Protein AF-A0A2E1KAB1-F1 (afdb_monomer)

Radius of gyration: 21.77 Å; Cα contacts (8 Å, |Δi|>4): 41; chains: 1; bounding box: 29×41×71 Å

pLDDT: mean 76.65, std 14.71, range [46.94, 92.94]

Secondary structure (DSSP, 8-state):
-HHHHHHHHHHHHHHHHHHHHHHHTT--HHHHHHHHHHHHHTB-TTSPBPPHHHHHHHHHHHHHHHHHHGGGTS-------S--------

Structure (mmCIF, N/CA/C/O backbone):
data_AF-A0A2E1KAB1-F1
#
_entry.id   AF-A0A2E1KAB1-F1
#
loop_
_atom_site.group_PDB
_atom_site.id
_atom_site.type_symbol
_atom_site.label_atom_id
_atom_site.label_alt_id
_atom_site.label_comp_id
_atom_site.label_asym_id
_atom_site.label_entity_id
_atom_site.label_seq_id
_atom_site.pdbx_PDB_ins_code
_atom_site.Cartn_x
_atom_site.Cartn_y
_atom_site.Cartn_z
_atom_site.occupancy
_atom_site.B_iso_or_equiv
_atom_site.auth_seq_id
_atom_site.auth_comp_id
_atom_site.auth_asym_id
_atom_site.auth_atom_id
_atom_site.pdbx_PDB_model_num
ATOM 1 N N . MET A 1 1 ? 11.266 26.199 20.099 1.00 56.38 1 MET A N 1
ATOM 2 C CA . MET A 1 1 ? 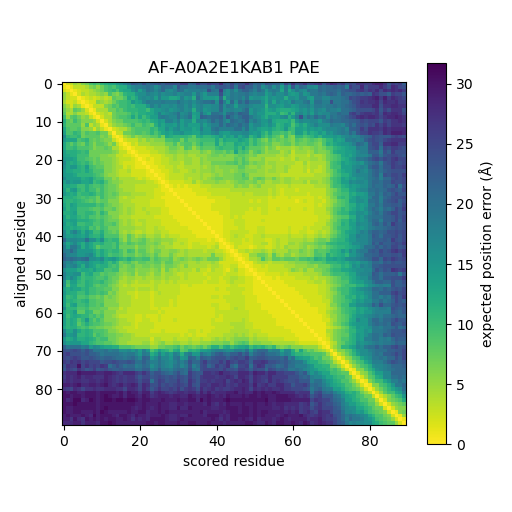10.144 25.334 20.532 1.00 56.38 1 MET A CA 1
ATOM 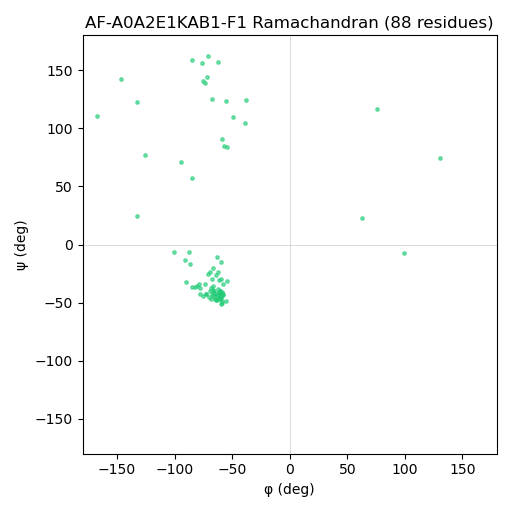3 C C . MET A 1 1 ? 9.471 24.657 19.338 1.00 56.38 1 MET A C 1
ATOM 5 O O . MET A 1 1 ? 9.385 23.438 19.344 1.00 56.38 1 MET A O 1
ATOM 9 N N . PHE A 1 2 ? 9.086 25.397 18.286 1.00 55.53 2 PHE A N 1
ATOM 10 C CA . PHE A 1 2 ? 8.540 24.812 17.046 1.00 55.53 2 PHE A CA 1
ATOM 11 C C . PHE A 1 2 ? 9.591 24.120 16.151 1.00 55.53 2 PHE A C 1
ATOM 13 O O . PHE A 1 2 ? 9.293 23.084 15.568 1.00 55.53 2 PHE A O 1
ATOM 20 N N . ASP A 1 3 ? 10.840 24.604 16.097 1.00 68.62 3 ASP A N 1
ATOM 21 C CA . ASP A 1 3 ? 11.906 23.967 15.291 1.00 68.62 3 ASP A CA 1
ATOM 22 C C . ASP A 1 3 ? 12.372 22.602 15.813 1.00 68.62 3 ASP A C 1
ATOM 24 O O . ASP A 1 3 ? 12.916 21.795 15.066 1.00 68.62 3 ASP A O 1
ATOM 28 N N . THR A 1 4 ? 12.177 22.329 17.101 1.00 76.62 4 THR A N 1
ATOM 29 C CA . THR A 1 4 ? 12.432 21.013 17.705 1.00 76.62 4 THR A CA 1
ATOM 30 C C . THR A 1 4 ? 11.302 20.030 17.416 1.00 76.62 4 THR A C 1
ATOM 32 O O . THR A 1 4 ? 11.578 18.858 17.207 1.00 76.62 4 THR A O 1
ATOM 35 N N . TRP A 1 5 ? 10.054 20.503 17.337 1.00 71.19 5 TRP A N 1
ATOM 36 C CA . TRP A 1 5 ? 8.905 19.675 16.967 1.00 71.19 5 TRP A CA 1
ATOM 37 C C . TRP A 1 5 ? 8.922 19.326 15.475 1.00 71.19 5 TRP A C 1
ATOM 39 O O . TRP A 1 5 ? 8.759 18.166 15.127 1.00 71.19 5 TRP A O 1
ATOM 49 N N . ARG A 1 6 ? 9.236 20.292 14.599 1.00 73.25 6 ARG A N 1
ATOM 50 C CA . ARG A 1 6 ? 9.358 20.056 13.151 1.00 73.25 6 ARG A CA 1
ATOM 51 C C . ARG A 1 6 ? 10.454 19.039 12.817 1.00 73.25 6 ARG A C 1
ATOM 53 O O . ARG A 1 6 ? 10.189 18.096 12.088 1.00 73.25 6 ARG A O 1
ATOM 60 N N . ARG A 1 7 ? 11.635 19.160 13.442 1.00 69.06 7 ARG A N 1
ATOM 61 C CA . ARG A 1 7 ? 12.713 18.161 13.300 1.00 69.06 7 ARG A CA 1
ATOM 62 C C . ARG A 1 7 ? 12.317 16.773 13.793 1.00 69.06 7 ARG A C 1
ATOM 64 O O . ARG A 1 7 ? 12.865 15.794 13.304 1.00 69.06 7 ARG A O 1
ATOM 71 N N . GLN A 1 8 ? 11.442 16.694 14.792 1.00 61.78 8 GLN A N 1
ATOM 72 C CA . GLN A 1 8 ? 10.958 15.419 15.310 1.00 61.78 8 GLN A CA 1
ATOM 73 C C . GLN A 1 8 ? 9.935 14.807 14.345 1.00 61.78 8 GLN A C 1
ATOM 75 O O . GLN A 1 8 ? 10.083 13.652 13.975 1.00 61.78 8 GLN A O 1
ATOM 80 N N . VAL A 1 9 ? 8.996 15.611 13.838 1.00 67.56 9 VAL A N 1
ATOM 81 C CA . VAL A 1 9 ? 8.025 15.196 12.813 1.00 67.56 9 VAL A CA 1
ATOM 82 C C . VAL A 1 9 ? 8.723 14.731 11.531 1.00 67.56 9 VAL A C 1
ATOM 84 O O . VAL A 1 9 ? 8.414 13.653 11.045 1.00 67.56 9 VAL A O 1
ATOM 87 N N . GLU A 1 10 ? 9.735 15.453 11.038 1.00 64.44 10 GLU A N 1
ATOM 88 C CA . GLU A 1 10 ? 10.529 15.028 9.868 1.00 64.44 10 GLU A CA 1
ATOM 89 C C . GLU A 1 10 ? 11.326 13.734 10.117 1.00 64.44 10 GLU A C 1
ATOM 91 O O . GLU A 1 10 ? 11.643 13.002 9.179 1.00 64.44 10 GLU A O 1
ATOM 96 N N . LYS A 1 11 ? 11.670 13.437 11.376 1.00 62.94 11 LYS A N 1
ATOM 97 C CA . LYS A 1 11 ? 12.434 12.239 11.736 1.00 62.94 11 LYS A CA 1
ATOM 98 C C . LYS A 1 11 ? 11.551 11.000 11.858 1.00 62.94 11 LYS A C 1
ATOM 100 O O . LYS A 1 11 ? 12.006 9.924 11.486 1.00 62.94 11 LYS A O 1
ATOM 105 N N . ASP A 1 12 ? 10.333 11.147 12.369 1.00 59.50 12 ASP A N 1
ATOM 106 C CA . ASP A 1 12 ? 9.390 10.038 12.518 1.00 59.50 12 ASP A CA 1
ATOM 107 C C . ASP A 1 12 ? 8.727 9.679 11.166 1.00 59.50 12 ASP A C 1
ATOM 109 O O . ASP A 1 12 ? 8.652 8.498 10.826 1.00 59.50 12 ASP A O 1
ATOM 113 N N . ASP A 1 13 ? 8.414 10.668 10.321 1.00 61.03 13 ASP A N 1
ATOM 114 C CA . ASP A 1 13 ? 7.830 10.482 8.976 1.00 61.03 13 ASP A CA 1
ATOM 115 C C . ASP A 1 13 ? 8.793 9.772 7.995 1.00 61.03 13 ASP A C 1
ATOM 117 O O . ASP A 1 13 ? 8.439 8.800 7.333 1.00 61.03 13 ASP A O 1
ATOM 121 N N . SER A 1 14 ? 10.087 10.123 8.007 1.00 64.94 14 SER A N 1
ATOM 122 C CA . SER A 1 14 ? 11.078 9.479 7.124 1.00 64.94 14 SER A CA 1
ATOM 123 C C . SER A 1 14 ? 11.327 7.994 7.440 1.00 64.94 14 SER A C 1
ATOM 125 O O . SER A 1 14 ? 11.872 7.273 6.596 1.00 64.94 14 SER A O 1
ATOM 127 N N . THR A 1 15 ? 11.004 7.520 8.647 1.00 68.81 15 THR A N 1
ATOM 128 C CA . THR A 1 15 ? 11.290 6.128 9.034 1.00 68.81 15 THR A CA 1
ATOM 1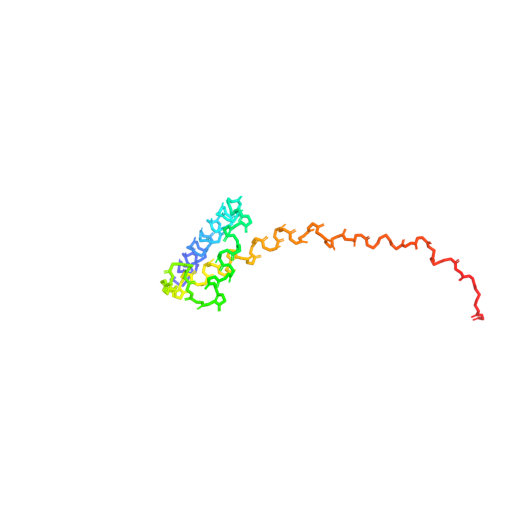29 C C . THR A 1 15 ? 10.261 5.140 8.507 1.00 68.81 15 THR A C 1
ATOM 131 O O . THR A 1 15 ? 10.650 4.034 8.119 1.00 68.81 15 THR A O 1
ATOM 134 N N . VAL A 1 16 ? 8.987 5.537 8.439 1.00 71.44 16 VAL A N 1
ATOM 135 C CA . VAL A 1 16 ? 7.917 4.703 7.882 1.00 71.44 16 VAL A CA 1
ATOM 136 C C . VAL A 1 16 ? 8.097 4.533 6.379 1.00 71.44 16 VAL A C 1
ATOM 138 O O . VAL A 1 16 ? 8.171 3.394 5.928 1.00 71.44 16 VAL A O 1
ATOM 141 N N . ASP A 1 17 ? 8.352 5.601 5.621 1.00 73.56 17 ASP A N 1
ATOM 142 C CA . ASP A 1 17 ? 8.612 5.504 4.175 1.00 73.56 17 ASP A CA 1
ATOM 143 C C . ASP A 1 17 ? 9.839 4.645 3.840 1.00 73.56 17 ASP A C 1
ATOM 145 O O . ASP A 1 17 ? 9.825 3.813 2.922 1.00 73.56 17 ASP A O 1
ATOM 149 N N . ALA A 1 18 ? 10.920 4.804 4.609 1.00 77.88 18 ALA A N 1
ATOM 150 C CA . ALA A 1 18 ? 12.130 4.009 4.434 1.00 77.88 18 ALA A CA 1
ATOM 151 C C . ALA A 1 18 ? 11.897 2.526 4.770 1.00 77.88 18 ALA A C 1
ATOM 153 O O . ALA A 1 18 ? 12.471 1.645 4.121 1.00 77.88 18 ALA A O 1
ATOM 154 N N . ALA A 1 19 ? 11.059 2.231 5.767 1.00 80.38 19 ALA A N 1
ATOM 155 C CA . ALA A 1 19 ? 10.662 0.869 6.100 1.00 80.38 19 ALA A CA 1
ATOM 156 C C . ALA A 1 19 ? 9.739 0.273 5.025 1.00 80.38 19 ALA A C 1
ATOM 158 O O . ALA A 1 19 ? 9.992 -0.843 4.571 1.00 80.38 19 ALA A O 1
ATOM 159 N N . LEU A 1 20 ? 8.739 1.022 4.554 1.00 84.69 20 LEU A N 1
ATOM 160 C CA . LEU A 1 20 ? 7.824 0.609 3.488 1.00 84.69 20 LEU A CA 1
ATOM 161 C C . LEU A 1 20 ? 8.577 0.318 2.190 1.00 84.69 20 LEU A C 1
ATOM 163 O O . LEU A 1 20 ? 8.356 -0.722 1.577 1.00 84.69 20 LEU A O 1
ATOM 167 N N . THR A 1 21 ? 9.546 1.155 1.819 1.00 83.88 21 THR A N 1
ATOM 168 C CA . THR A 1 21 ? 10.401 0.915 0.646 1.00 83.88 21 THR A CA 1
ATOM 169 C C . THR A 1 21 ? 11.149 -0.422 0.753 1.00 83.88 21 THR A C 1
ATOM 171 O O . THR A 1 21 ? 11.160 -1.210 -0.193 1.00 83.88 21 THR A O 1
ATOM 174 N N . LYS A 1 22 ? 11.711 -0.741 1.928 1.00 83.69 22 LYS A N 1
ATOM 175 C CA . LYS A 1 22 ? 12.381 -2.033 2.176 1.00 83.69 22 LYS A CA 1
ATOM 176 C C . LYS A 1 22 ? 11.425 -3.227 2.178 1.00 83.69 22 LYS A C 1
ATOM 178 O O . LYS A 1 22 ? 11.846 -4.344 1.870 1.00 83.69 22 LYS A O 1
ATOM 183 N N . LEU A 1 23 ? 10.168 -3.022 2.567 1.00 85.19 23 LEU A N 1
ATOM 184 C CA . LEU A 1 23 ? 9.132 -4.053 2.502 1.00 85.19 23 LEU A CA 1
ATOM 185 C C . LEU A 1 23 ? 8.707 -4.300 1.054 1.00 85.19 23 LEU A C 1
ATOM 187 O O . LEU A 1 23 ? 8.619 -5.453 0.643 1.00 85.19 23 LEU A O 1
ATOM 191 N N . VAL A 1 24 ? 8.538 -3.241 0.261 1.00 86.06 24 VAL A N 1
ATOM 192 C CA . VAL A 1 24 ? 8.217 -3.308 -1.174 1.00 86.06 24 VAL A CA 1
ATOM 193 C C . VAL A 1 24 ? 9.270 -4.088 -1.959 1.00 86.06 24 VAL A C 1
ATOM 195 O O . VAL A 1 24 ? 8.924 -4.830 -2.875 1.00 86.06 24 VAL A O 1
ATOM 198 N N . ASP A 1 25 ? 10.542 -4.005 -1.566 1.00 84.56 25 ASP A N 1
ATOM 199 C CA . ASP A 1 25 ? 11.612 -4.821 -2.151 1.00 84.56 25 ASP A CA 1
ATOM 200 C C . ASP A 1 25 ? 11.427 -6.334 -1.941 1.00 84.56 25 ASP A C 1
ATOM 202 O O . ASP A 1 25 ? 11.946 -7.127 -2.726 1.00 84.56 25 ASP A O 1
ATOM 206 N N . GLN A 1 26 ? 10.679 -6.735 -0.911 1.00 86.81 26 GLN A N 1
ATOM 207 C CA . GLN A 1 26 ? 10.377 -8.129 -0.573 1.00 86.81 26 GLN A CA 1
ATOM 208 C C . GLN A 1 26 ? 8.978 -8.565 -1.043 1.00 86.81 26 GLN A C 1
ATOM 210 O O . GLN A 1 26 ? 8.638 -9.747 -0.949 1.00 86.81 26 GLN A O 1
ATOM 215 N N . ILE A 1 27 ? 8.159 -7.640 -1.558 1.00 88.56 27 ILE A N 1
ATOM 216 C CA . ILE A 1 27 ? 6.826 -7.951 -2.078 1.00 88.56 27 ILE A CA 1
ATOM 217 C C . ILE A 1 27 ? 6.957 -8.799 -3.345 1.00 88.56 27 ILE A C 1
ATOM 219 O O . ILE A 1 27 ? 7.589 -8.420 -4.332 1.00 88.56 27 ILE A O 1
ATOM 223 N N . THR A 1 28 ? 6.291 -9.951 -3.338 1.00 89.31 28 THR A N 1
ATOM 224 C CA . THR A 1 28 ? 6.115 -10.781 -4.532 1.00 89.31 28 THR A CA 1
ATOM 225 C C . THR A 1 28 ? 4.905 -10.304 -5.346 1.00 89.31 28 THR A C 1
ATOM 227 O O . THR A 1 28 ? 3.991 -9.696 -4.780 1.00 89.31 28 THR A O 1
ATOM 230 N N . PRO A 1 29 ? 4.813 -10.629 -6.652 1.00 88.81 29 PRO A N 1
ATOM 231 C CA . PRO A 1 29 ? 3.647 -10.278 -7.471 1.00 88.81 29 PRO A CA 1
ATOM 232 C C . PRO A 1 29 ? 2.314 -10.773 -6.884 1.00 88.81 29 PRO A C 1
ATOM 234 O O . PRO A 1 29 ? 1.284 -10.118 -7.027 1.00 88.81 29 PRO A O 1
ATOM 237 N N . SER A 1 30 ? 2.335 -11.907 -6.173 1.00 89.62 30 SER A N 1
ATOM 238 C CA . SER A 1 30 ? 1.158 -12.438 -5.477 1.00 89.62 30 SER A CA 1
ATOM 239 C C . SER A 1 30 ? 0.745 -11.576 -4.284 1.00 89.62 30 SER A C 1
ATOM 241 O O . SER A 1 30 ? -0.448 -11.384 -4.067 1.00 89.62 30 SER A O 1
ATOM 243 N N . ILE A 1 31 ? 1.705 -11.065 -3.506 1.00 90.06 31 ILE A N 1
ATOM 244 C CA . ILE A 1 31 ? 1.424 -10.172 -2.372 1.00 90.06 31 ILE A CA 1
ATOM 245 C C . ILE A 1 31 ? 0.881 -8.841 -2.892 1.00 90.06 31 ILE A C 1
ATOM 247 O O . ILE A 1 31 ? -0.111 -8.344 -2.370 1.00 90.06 31 ILE A O 1
ATOM 251 N N . TYR A 1 32 ? 1.474 -8.310 -3.962 1.00 91.69 32 TYR A N 1
ATOM 252 C CA . TYR A 1 32 ? 0.991 -7.107 -4.635 1.00 91.69 32 TYR A CA 1
ATOM 253 C C . TYR A 1 32 ? -0.476 -7.234 -5.081 1.00 91.69 32 TYR A C 1
ATOM 255 O O . TYR A 1 32 ? -1.291 -6.369 -4.766 1.00 91.69 32 TYR A O 1
ATOM 263 N N . ALA A 1 33 ? -0.841 -8.333 -5.752 1.00 90.94 33 ALA A N 1
ATOM 264 C CA . ALA A 1 33 ? -2.218 -8.564 -6.193 1.00 90.94 33 ALA A CA 1
ATOM 265 C C . ALA A 1 33 ? -3.210 -8.619 -5.015 1.00 90.94 33 ALA A C 1
ATOM 267 O O . ALA A 1 33 ? -4.301 -8.046 -5.088 1.00 90.94 33 ALA A O 1
ATOM 268 N N . SER A 1 34 ? -2.813 -9.260 -3.911 1.00 90.88 34 SER A N 1
ATOM 269 C CA . SER A 1 34 ? -3.604 -9.303 -2.679 1.00 90.88 34 SER A CA 1
ATOM 270 C C . SER A 1 34 ? -3.757 -7.924 -2.039 1.00 90.88 34 SER A C 1
ATOM 272 O O . SER A 1 34 ? -4.866 -7.572 -1.649 1.00 90.88 34 SER A O 1
ATOM 274 N N . LEU A 1 35 ? -2.683 -7.130 -1.959 1.00 91.75 35 LEU A N 1
ATOM 275 C CA . LEU A 1 35 ? -2.721 -5.761 -1.429 1.00 91.75 35 LEU A CA 1
ATOM 276 C C . LEU A 1 35 ? -3.632 -4.867 -2.267 1.00 91.75 35 LEU A C 1
ATOM 278 O O . LEU A 1 35 ? -4.480 -4.175 -1.714 1.00 91.75 35 LEU A O 1
ATOM 282 N N . LYS A 1 36 ? -3.515 -4.935 -3.596 1.00 91.94 36 LYS A N 1
ATOM 283 C CA . LYS A 1 36 ? -4.366 -4.176 -4.516 1.00 91.94 36 LYS A CA 1
ATOM 284 C C . LYS A 1 36 ? -5.845 -4.507 -4.318 1.00 91.94 36 LYS A C 1
ATOM 286 O O . LYS A 1 36 ? -6.652 -3.611 -4.094 1.00 91.94 36 LYS A O 1
ATOM 291 N N . THR A 1 37 ? -6.178 -5.797 -4.309 1.00 92.75 37 THR A N 1
ATOM 292 C CA . THR A 1 37 ? -7.549 -6.269 -4.055 1.00 92.75 37 THR A CA 1
ATOM 293 C C . THR A 1 37 ? -8.043 -5.808 -2.684 1.00 92.75 37 THR A C 1
ATOM 295 O O . THR A 1 37 ? -9.189 -5.388 -2.536 1.00 92.75 37 THR A O 1
ATOM 298 N N . ALA A 1 38 ? -7.174 -5.864 -1.672 1.00 92.94 38 ALA A N 1
ATOM 299 C CA . ALA A 1 38 ? -7.547 -5.488 -0.322 1.00 92.94 38 ALA A CA 1
ATOM 300 C C . ALA A 1 38 ? -7.848 -3.992 -0.194 1.00 92.94 38 ALA A C 1
ATOM 302 O O . ALA A 1 38 ? -8.819 -3.623 0.464 1.00 92.94 38 ALA A O 1
ATOM 303 N N . VAL A 1 39 ? -7.071 -3.146 -0.871 1.00 92.00 39 VAL A N 1
ATOM 304 C CA . VAL A 1 39 ? -7.282 -1.695 -0.935 1.00 92.00 39 VAL A CA 1
ATOM 305 C C . VAL A 1 39 ? -8.575 -1.355 -1.682 1.00 92.00 39 VAL A C 1
ATOM 307 O O . VAL A 1 39 ? -9.360 -0.550 -1.191 1.00 92.00 39 VAL A O 1
ATOM 310 N N . GLU A 1 40 ? -8.845 -2.004 -2.817 1.00 90.88 40 GLU A N 1
ATOM 311 C CA . GLU A 1 40 ? -10.074 -1.799 -3.604 1.00 90.88 40 GLU A CA 1
ATOM 312 C C . GLU A 1 40 ? -11.344 -2.183 -2.826 1.00 90.88 40 GLU A C 1
ATOM 314 O O . GLU A 1 40 ? -12.370 -1.509 -2.922 1.00 90.88 40 GLU A O 1
ATOM 319 N N . LEU A 1 41 ? -11.279 -3.261 -2.037 1.00 92.25 41 LEU A N 1
ATOM 320 C CA . LEU A 1 41 ? -12.407 -3.759 -1.243 1.00 92.25 41 LEU A CA 1
ATOM 321 C C . LEU A 1 41 ? -12.475 -3.166 0.175 1.00 92.25 41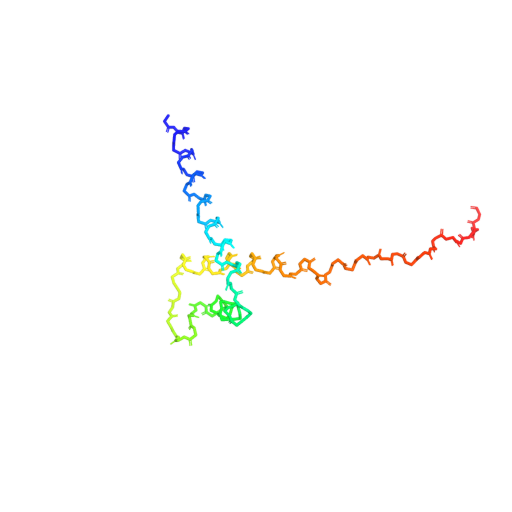 LEU A C 1
ATOM 323 O O . LEU A 1 41 ? -13.475 -3.358 0.873 1.00 92.25 41 LEU A O 1
ATOM 327 N N . GLY A 1 42 ? -11.411 -2.504 0.635 1.00 90.38 42 GLY A N 1
ATOM 328 C CA . GLY A 1 42 ? -11.227 -2.094 2.032 1.00 90.38 42 GLY A CA 1
ATOM 329 C C . GLY A 1 42 ? -11.145 -3.271 3.018 1.00 90.38 42 GLY A C 1
ATOM 330 O O . GLY A 1 42 ? -11.467 -3.121 4.201 1.00 90.38 42 GLY A O 1
ATOM 331 N N . ARG A 1 43 ? -10.786 -4.470 2.540 1.00 91.38 43 ARG A N 1
ATOM 332 C CA . ARG A 1 43 ? -10.775 -5.714 3.323 1.00 91.38 43 ARG A CA 1
ATOM 333 C C . ARG A 1 43 ? -9.664 -6.655 2.891 1.00 91.38 43 ARG A C 1
ATOM 335 O O . ARG A 1 43 ? -9.438 -6.837 1.706 1.00 91.38 43 ARG A O 1
ATOM 342 N N . TRP A 1 44 ? -9.050 -7.340 3.841 1.00 89.75 44 TRP A N 1
ATOM 343 C CA . TRP A 1 44 ? -8.142 -8.447 3.570 1.00 89.75 44 TRP A CA 1
ATOM 344 C C . TRP A 1 44 ? -8.861 -9.607 2.860 1.00 89.75 44 TRP A C 1
ATOM 346 O O . TRP A 1 44 ? -10.072 -9.788 2.992 1.00 89.75 44 TRP A O 1
ATOM 356 N N . GLY A 1 45 ? -8.110 -10.447 2.139 1.00 82.06 45 GLY A N 1
ATOM 357 C CA . GLY A 1 45 ? -8.660 -11.608 1.415 1.00 82.06 45 GLY A CA 1
ATOM 358 C C . GLY A 1 45 ? -9.311 -12.678 2.306 1.00 82.06 45 GLY A C 1
ATOM 359 O O . GLY A 1 45 ? -9.995 -13.564 1.805 1.00 82.06 45 GLY A O 1
ATOM 360 N N . ASN A 1 46 ? -9.133 -12.587 3.624 1.00 85.81 46 ASN A N 1
ATOM 361 C CA . ASN A 1 46 ? -9.811 -13.412 4.622 1.00 85.81 46 ASN A CA 1
ATOM 362 C C . ASN A 1 46 ? -11.179 -12.838 5.066 1.00 85.81 46 ASN A C 1
ATOM 364 O O . ASN A 1 46 ? -11.902 -13.505 5.800 1.00 85.81 46 ASN A O 1
ATOM 368 N N . GLY A 1 47 ? -11.548 -11.630 4.618 1.00 84.50 47 GLY A N 1
ATOM 369 C CA . GLY A 1 47 ? -12.807 -10.952 4.941 1.00 84.50 47 GLY A CA 1
ATOM 370 C C . GLY A 1 47 ? -12.717 -9.887 6.041 1.00 84.50 47 GLY A C 1
ATOM 371 O O . GLY A 1 47 ? -13.699 -9.154 6.240 1.00 84.50 47 GLY A O 1
ATOM 372 N N . ASP A 1 48 ? -11.567 -9.758 6.707 1.00 89.38 48 ASP A N 1
ATOM 373 C CA . ASP A 1 48 ? -11.336 -8.759 7.755 1.00 89.38 48 ASP A CA 1
ATOM 374 C C . ASP A 1 48 ? -11.227 -7.348 7.171 1.00 89.38 48 ASP A C 1
ATOM 376 O O . ASP A 1 48 ? -10.684 -7.148 6.087 1.00 89.38 48 ASP A O 1
ATOM 380 N N . ARG A 1 49 ? -11.733 -6.342 7.890 1.00 89.56 49 ARG A N 1
ATOM 381 C CA . ARG A 1 49 ? -11.620 -4.936 7.469 1.00 89.56 49 ARG A CA 1
ATOM 382 C C . ARG A 1 49 ? -10.211 -4.403 7.710 1.00 89.56 49 ARG A C 1
ATOM 384 O O . ARG A 1 49 ? -9.624 -4.669 8.755 1.00 89.56 49 ARG A O 1
ATOM 391 N N . LEU A 1 50 ? -9.719 -3.606 6.766 1.00 88.31 50 LEU A N 1
ATOM 392 C CA . LEU A 1 50 ? -8.510 -2.806 6.947 1.00 88.31 50 LEU A CA 1
ATOM 393 C C . LEU A 1 50 ? -8.802 -1.623 7.878 1.00 88.31 50 LEU A C 1
ATOM 395 O O . LEU A 1 50 ? -9.854 -0.990 7.756 1.00 88.31 50 LEU A O 1
ATOM 399 N N . SER A 1 51 ? -7.879 -1.310 8.791 1.00 91.06 51 SER A N 1
ATOM 400 C CA . SER A 1 51 ? -7.884 -0.001 9.451 1.00 91.06 51 SER A CA 1
ATOM 401 C C . SER A 1 51 ? -7.470 1.094 8.463 1.00 91.06 51 SER A C 1
ATOM 403 O O . SER A 1 51 ? -6.870 0.811 7.429 1.00 91.06 51 SER A O 1
ATOM 405 N N . GLU A 1 52 ? -7.774 2.349 8.782 1.00 88.19 52 GLU A N 1
ATOM 406 C CA . GLU A 1 52 ? -7.416 3.498 7.941 1.00 88.19 52 GLU A CA 1
ATOM 407 C C . GLU A 1 52 ? -5.895 3.604 7.732 1.00 88.19 52 GLU A C 1
ATOM 409 O O . GLU A 1 52 ? -5.435 3.682 6.598 1.00 88.19 52 GLU A O 1
ATOM 414 N N . GLU A 1 53 ? -5.111 3.442 8.802 1.00 87.44 53 GLU A N 1
ATOM 415 C CA . GLU A 1 53 ? -3.643 3.388 8.743 1.00 87.44 53 GLU A CA 1
ATOM 416 C C . GLU A 1 53 ? -3.136 2.204 7.896 1.00 87.44 53 GLU A C 1
ATOM 418 O O . GLU A 1 53 ? -2.205 2.334 7.104 1.00 87.44 53 GLU A O 1
ATOM 423 N N . GLN A 1 54 ? -3.758 1.026 8.019 1.00 89.31 54 GLN A N 1
ATOM 424 C CA . GLN A 1 54 ? -3.379 -0.141 7.215 1.00 89.31 54 GLN A CA 1
ATOM 425 C C . GLN A 1 54 ? -3.720 0.042 5.737 1.00 89.31 54 GLN A C 1
ATOM 427 O O . GLN A 1 54 ? -2.966 -0.417 4.877 1.00 89.31 54 GLN A O 1
ATOM 432 N N . LEU A 1 55 ? -4.851 0.682 5.442 1.00 89.94 55 LEU A N 1
ATOM 433 C CA . LEU A 1 55 ? -5.273 1.008 4.087 1.00 89.94 55 LEU A CA 1
ATOM 434 C C . LEU A 1 55 ? -4.289 1.990 3.449 1.00 89.94 55 LEU A C 1
ATOM 436 O O . LEU A 1 55 ? -3.824 1.741 2.339 1.00 89.94 55 LEU A O 1
ATOM 440 N N . GLU A 1 56 ? -3.931 3.051 4.172 1.00 90.94 56 GLU A N 1
ATOM 441 C CA . GLU A 1 56 ? -2.964 4.052 3.729 1.00 90.94 56 GLU A CA 1
ATOM 442 C C . GLU A 1 56 ? -1.591 3.423 3.461 1.00 90.94 56 GLU A C 1
ATOM 444 O O . GLU A 1 56 ? -1.066 3.539 2.353 1.00 90.94 56 GLU A O 1
ATOM 449 N N . ASN A 1 57 ? -1.058 2.651 4.411 1.00 89.50 57 ASN A N 1
ATOM 450 C CA . ASN A 1 57 ? 0.221 1.956 4.249 1.00 89.50 57 ASN A CA 1
ATOM 451 C C . ASN A 1 57 ? 0.199 0.961 3.074 1.00 89.50 57 ASN A C 1
ATOM 453 O O . ASN A 1 57 ? 1.168 0.851 2.321 1.00 89.50 57 ASN A O 1
ATOM 457 N N . SER A 1 58 ? -0.911 0.238 2.887 1.00 90.12 58 SER A N 1
ATOM 458 C CA . SER A 1 58 ? -1.076 -0.701 1.767 1.00 90.12 58 SER A CA 1
ATOM 459 C C . SER A 1 58 ? -1.114 0.021 0.423 1.00 90.12 58 SER A C 1
ATOM 461 O O . SER A 1 58 ? -0.496 -0.438 -0.538 1.00 90.12 58 SER A O 1
ATOM 463 N N . LEU A 1 59 ? -1.790 1.169 0.358 1.00 91.44 59 LEU A N 1
ATOM 464 C CA . LEU A 1 59 ? -1.836 2.012 -0.830 1.00 91.44 59 LEU A CA 1
ATOM 465 C C . LEU A 1 59 ? -0.451 2.578 -1.166 1.00 91.44 59 LEU A C 1
ATOM 467 O O . LEU A 1 59 ? -0.015 2.475 -2.313 1.00 91.44 59 LEU A O 1
ATOM 471 N N . GLN A 1 60 ? 0.273 3.106 -0.176 1.00 91.25 60 GLN A N 1
ATOM 472 C CA . GLN A 1 60 ? 1.644 3.586 -0.364 1.00 91.25 60 GLN A CA 1
ATOM 473 C C . GLN A 1 60 ? 2.560 2.469 -0.896 1.00 91.25 60 GLN A C 1
ATOM 475 O O . GLN A 1 60 ? 3.309 2.685 -1.850 1.00 91.25 60 GLN A O 1
ATOM 480 N N . MET A 1 61 ? 2.449 1.243 -0.365 1.00 90.38 61 MET A N 1
ATOM 481 C CA . MET A 1 61 ? 3.205 0.087 -0.866 1.00 90.38 61 MET A CA 1
ATOM 482 C C . MET A 1 61 ? 2.875 -0.270 -2.321 1.00 90.38 61 MET A C 1
ATOM 484 O O . MET A 1 61 ? 3.793 -0.539 -3.098 1.00 90.38 61 MET A O 1
ATOM 488 N N . VAL A 1 62 ? 1.593 -0.268 -2.704 1.00 90.44 62 VAL A N 1
ATOM 489 C CA . VAL A 1 62 ? 1.148 -0.510 -4.091 1.00 90.44 62 VAL A CA 1
ATOM 490 C C . VAL A 1 62 ? 1.769 0.522 -5.031 1.00 90.44 62 VAL A C 1
ATOM 492 O O . VAL A 1 62 ? 2.392 0.137 -6.019 1.00 90.44 62 VAL A O 1
ATOM 495 N N . ILE A 1 63 ? 1.694 1.809 -4.681 1.00 89.56 63 ILE A N 1
ATOM 496 C CA . ILE A 1 63 ? 2.248 2.909 -5.484 1.00 89.56 63 ILE A CA 1
ATOM 497 C C . ILE A 1 63 ? 3.768 2.770 -5.639 1.00 89.56 63 ILE A C 1
ATOM 499 O O . ILE A 1 63 ? 4.293 2.894 -6.746 1.00 89.56 63 ILE A O 1
ATOM 503 N N . LEU A 1 64 ? 4.493 2.484 -4.554 1.00 88.88 64 LEU A N 1
ATOM 504 C CA . LEU A 1 64 ? 5.946 2.285 -4.589 1.00 88.88 64 LEU A CA 1
ATOM 505 C C . LEU A 1 64 ? 6.334 1.077 -5.452 1.00 88.88 64 LEU A C 1
ATOM 507 O O . LEU A 1 64 ? 7.281 1.152 -6.243 1.00 88.88 64 LEU A O 1
ATOM 511 N N . TYR A 1 65 ? 5.595 -0.029 -5.330 1.00 87.88 65 TYR A N 1
ATOM 512 C CA . TYR A 1 65 ? 5.814 -1.224 -6.137 1.00 87.88 65 TYR A CA 1
ATOM 513 C C . TYR A 1 65 ? 5.568 -0.941 -7.622 1.00 87.88 65 TYR A C 1
ATOM 515 O O . TYR A 1 65 ? 6.412 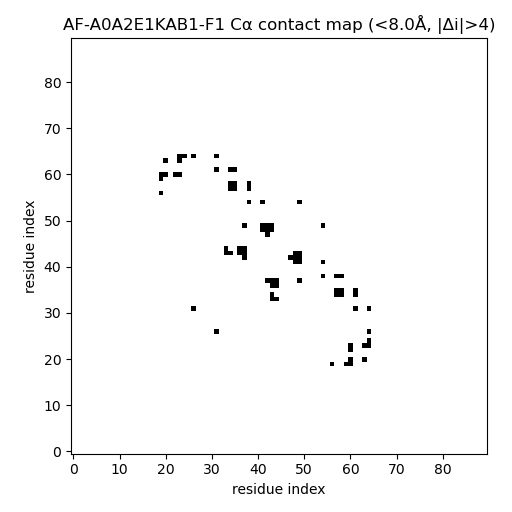-1.270 -8.459 1.00 87.88 65 TYR A O 1
ATOM 523 N N . GLU A 1 66 ? 4.455 -0.295 -7.966 1.00 86.88 66 GLU A N 1
ATOM 524 C CA . GLU A 1 66 ? 4.137 0.107 -9.338 1.00 86.88 66 GLU A CA 1
ATOM 525 C C . GLU A 1 66 ? 5.197 1.063 -9.895 1.00 86.88 66 GLU A C 1
ATOM 527 O O . GLU A 1 66 ? 5.740 0.814 -10.969 1.00 86.88 66 GLU A O 1
ATOM 532 N N . ALA A 1 67 ? 5.595 2.093 -9.147 1.00 85.75 67 ALA A N 1
ATOM 533 C CA . ALA A 1 67 ? 6.632 3.037 -9.564 1.00 85.75 67 ALA A CA 1
ATOM 534 C C . ALA A 1 67 ? 7.994 2.366 -9.821 1.00 85.75 67 ALA A C 1
ATOM 536 O O . ALA A 1 67 ?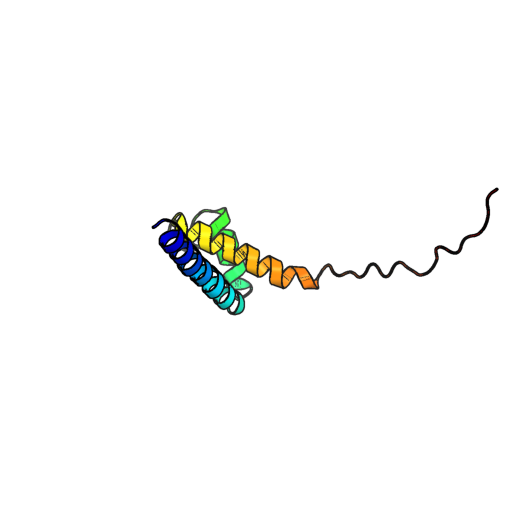 8.772 2.837 -10.657 1.00 85.75 67 ALA A O 1
ATOM 537 N N . LYS A 1 68 ? 8.298 1.269 -9.116 1.00 83.12 68 LYS A N 1
ATOM 538 C CA . LYS A 1 68 ? 9.510 0.468 -9.323 1.00 83.12 68 LYS A CA 1
ATOM 539 C C . LYS A 1 68 ? 9.401 -0.452 -10.543 1.00 83.12 68 LYS A C 1
ATOM 541 O O . LYS A 1 68 ? 10.357 -0.545 -11.309 1.00 83.12 68 LYS A O 1
ATOM 546 N N . ASN A 1 69 ? 8.260 -1.114 -10.737 1.00 80.00 69 ASN A N 1
ATO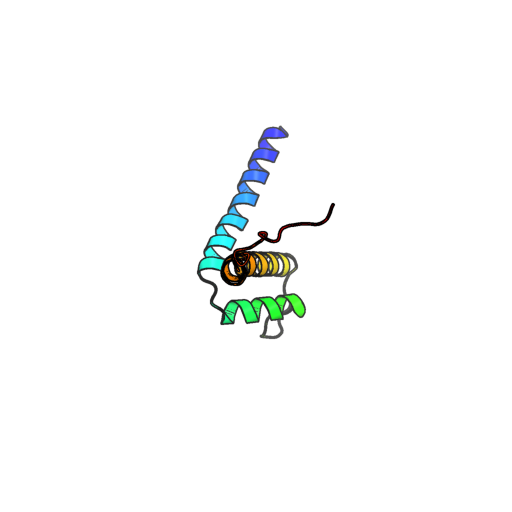M 547 C CA . ASN A 1 69 ? 8.078 -2.117 -11.793 1.00 80.00 69 ASN A CA 1
ATOM 548 C C . ASN A 1 69 ? 7.695 -1.503 -13.153 1.00 80.00 69 ASN A C 1
ATOM 550 O O . ASN A 1 69 ? 8.182 -1.953 -14.191 1.00 80.00 69 ASN A O 1
ATOM 554 N N . LEU A 1 70 ? 6.883 -0.441 -13.172 1.00 69.62 70 LEU A N 1
ATOM 555 C CA . LEU A 1 70 ? 6.418 0.217 -14.400 1.00 69.62 70 LEU A CA 1
ATOM 556 C C . LEU A 1 70 ? 7.531 0.991 -15.125 1.00 69.62 70 LEU A C 1
ATOM 558 O O . LEU A 1 70 ? 7.496 1.104 -16.348 1.00 69.62 70 LEU A O 1
ATOM 562 N N . LYS A 1 71 ? 8.581 1.439 -14.418 1.00 59.03 71 LYS A N 1
ATOM 563 C CA . LYS A 1 71 ? 9.741 2.133 -15.020 1.00 59.03 71 LYS A CA 1
ATOM 564 C C . LYS A 1 71 ? 10.500 1.315 -16.075 1.00 59.03 71 LYS A C 1
ATOM 566 O O . LYS A 1 71 ? 11.294 1.897 -16.812 1.00 59.03 71 LYS A O 1
ATOM 571 N N . SER A 1 72 ? 10.277 0.003 -16.158 1.00 52.19 72 SER A N 1
ATOM 572 C CA . SER A 1 72 ? 10.921 -0.863 -17.153 1.00 52.19 72 SER A CA 1
ATOM 573 C C . SER A 1 72 ? 10.129 -0.983 -18.462 1.00 52.19 72 SER A C 1
ATOM 575 O O . SER A 1 72 ? 10.729 -1.102 -19.525 1.00 52.19 72 SER A O 1
ATOM 577 N N . SER A 1 73 ? 8.791 -0.925 -18.423 1.00 50.72 73 SER A N 1
ATOM 578 C CA . SER A 1 73 ? 7.973 -1.290 -19.594 1.00 50.72 73 SER A CA 1
ATOM 579 C C . SER A 1 73 ? 7.724 -0.144 -20.581 1.00 50.72 73 SER A C 1
ATOM 581 O O . SER A 1 73 ? 7.345 -0.407 -21.718 1.00 50.72 73 SER A O 1
ATOM 583 N N . GLU A 1 74 ? 7.945 1.109 -20.175 1.00 49.94 74 GLU A N 1
ATOM 584 C CA . GLU A 1 74 ? 7.650 2.296 -20.997 1.00 49.94 74 GLU A CA 1
ATOM 585 C C . GLU A 1 74 ? 8.785 3.322 -21.051 1.00 49.94 74 GLU A C 1
ATOM 587 O O . GLU A 1 74 ? 8.588 4.471 -21.436 1.00 49.94 74 GLU A O 1
ATOM 592 N N . ARG A 1 75 ? 10.029 2.888 -20.829 1.00 49.97 75 ARG A N 1
ATOM 593 C CA . ARG A 1 75 ? 11.102 3.471 -21.637 1.00 49.97 75 ARG A CA 1
ATOM 594 C C . ARG A 1 75 ? 11.176 2.689 -22.943 1.00 49.97 75 ARG A C 1
ATOM 596 O O . ARG A 1 75 ? 12.223 2.165 -23.304 1.00 49.97 75 ARG A O 1
ATOM 603 N N . ILE A 1 76 ? 10.058 2.650 -23.675 1.00 54.62 76 ILE A N 1
ATOM 604 C CA . ILE A 1 76 ? 10.172 2.748 -25.123 1.00 54.62 76 ILE A CA 1
ATOM 605 C C . ILE A 1 76 ? 10.865 4.095 -25.280 1.00 54.62 76 ILE A C 1
ATOM 607 O O . ILE A 1 76 ? 10.245 5.155 -25.240 1.00 54.62 76 ILE A O 1
ATOM 611 N N . GLU A 1 77 ? 12.200 4.053 -25.308 1.00 54.12 77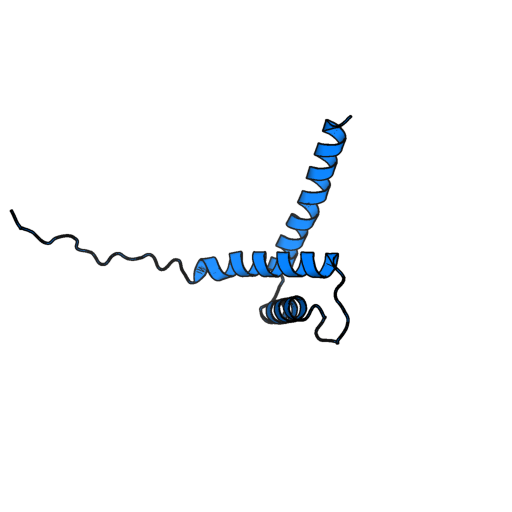 GLU A N 1
ATOM 612 C CA . GLU A 1 77 ? 12.963 4.942 -26.148 1.00 54.12 77 GLU A CA 1
ATOM 613 C C . GLU A 1 77 ? 12.114 4.992 -27.402 1.00 54.12 77 GLU A C 1
ATOM 615 O O . GLU A 1 77 ? 11.998 4.004 -28.129 1.00 54.12 77 GLU A O 1
ATOM 620 N N . ALA A 1 78 ? 11.396 6.095 -27.589 1.00 56.66 78 ALA A N 1
ATOM 621 C CA . ALA A 1 78 ? 11.078 6.507 -28.920 1.00 56.66 78 ALA A CA 1
ATOM 622 C C . ALA A 1 78 ? 12.461 6.643 -29.553 1.00 56.66 78 ALA A C 1
ATOM 624 O O . ALA A 1 78 ? 13.073 7.710 -29.535 1.00 56.66 78 ALA A O 1
ATOM 625 N N . THR A 1 79 ? 12.982 5.516 -30.042 1.00 55.03 79 THR A N 1
ATOM 626 C CA . THR A 1 79 ? 13.807 5.434 -31.212 1.00 55.03 79 THR A CA 1
ATOM 627 C C . THR A 1 79 ? 12.907 6.112 -32.215 1.00 55.03 79 THR A C 1
ATOM 629 O O . THR A 1 79 ? 12.051 5.490 -32.840 1.00 55.03 79 THR A O 1
ATOM 632 N N . LEU A 1 80 ? 12.982 7.443 -32.219 1.00 59.22 80 LEU A N 1
ATOM 633 C CA . LEU A 1 80 ? 12.516 8.268 -33.297 1.00 59.22 80 LEU A CA 1
ATOM 634 C C . LEU A 1 80 ? 13.160 7.580 -34.492 1.00 59.22 80 LEU A C 1
ATOM 636 O O . LEU A 1 80 ? 14.396 7.539 -34.543 1.00 59.22 80 LEU A O 1
ATOM 640 N N . PRO A 1 81 ? 12.384 6.910 -35.363 1.00 55.84 81 PRO A N 1
ATOM 641 C CA . PRO A 1 81 ? 12.981 6.330 -36.538 1.00 55.84 81 PRO A CA 1
ATOM 642 C C . PRO A 1 81 ? 13.688 7.488 -37.226 1.00 55.84 81 PRO A C 1
ATOM 644 O O . PRO A 1 81 ? 13.110 8.556 -37.438 1.00 55.84 81 PRO A O 1
ATOM 647 N N . ASN A 1 82 ? 14.985 7.298 -37.436 1.00 60.53 82 ASN A N 1
ATOM 648 C CA . ASN A 1 82 ? 15.836 8.215 -38.163 1.00 60.53 82 ASN A CA 1
ATOM 649 C C . ASN A 1 82 ? 15.065 8.800 -39.354 1.00 60.53 82 ASN A C 1
ATOM 651 O O . ASN A 1 82 ? 14.581 8.041 -40.191 1.00 60.53 82 ASN A O 1
ATOM 655 N N . GLY A 1 83 ? 14.993 10.131 -39.436 1.00 54.19 83 GLY A N 1
ATOM 656 C CA . GLY A 1 83 ? 14.579 10.817 -40.657 1.00 54.19 83 GLY A CA 1
ATOM 657 C C . GLY A 1 83 ? 13.494 11.872 -40.480 1.00 54.19 83 GLY A C 1
ATOM 658 O O . GLY A 1 83 ? 12.388 11.699 -40.969 1.00 54.19 83 GLY A O 1
ATOM 659 N N . CYS A 1 84 ? 13.845 13.034 -39.922 1.00 52.50 84 CYS A N 1
ATOM 660 C CA . CYS A 1 84 ? 13.342 14.281 -40.505 1.00 52.50 84 CYS A CA 1
ATOM 661 C C . CYS A 1 84 ? 14.417 14.778 -41.471 1.00 52.50 84 CYS A C 1
ATOM 663 O O . CYS A 1 84 ? 15.205 15.679 -41.193 1.00 52.50 84 CYS A O 1
ATOM 665 N N . GLY A 1 85 ? 14.528 14.047 -42.569 1.00 64.00 85 GLY A N 1
ATOM 666 C CA . GLY A 1 85 ? 15.242 14.465 -43.751 1.00 64.00 85 GLY A CA 1
ATOM 667 C C . GLY A 1 85 ? 14.260 14.344 -44.890 1.00 64.00 85 GLY A C 1
ATOM 668 O O . GLY A 1 85 ? 14.357 13.388 -45.636 1.00 64.00 85 GLY A O 1
ATOM 669 N N . ASP A 1 86 ? 13.329 15.288 -45.005 1.00 60.00 86 ASP A N 1
ATOM 670 C CA . ASP A 1 86 ? 12.651 15.505 -46.273 1.00 60.00 86 ASP A CA 1
ATOM 671 C C . ASP A 1 86 ? 12.624 16.991 -46.596 1.00 60.00 86 ASP A C 1
ATOM 673 O O . ASP A 1 86 ? 12.241 17.860 -45.813 1.00 60.00 86 ASP A O 1
ATOM 677 N N . LYS A 1 87 ? 13.199 17.253 -47.762 1.00 65.62 87 LYS A N 1
ATOM 678 C CA . LYS A 1 87 ? 13.455 18.554 -48.341 1.00 65.62 87 LYS A CA 1
ATOM 679 C C . LYS A 1 87 ? 12.161 19.146 -48.900 1.00 65.62 87 LYS A C 1
ATOM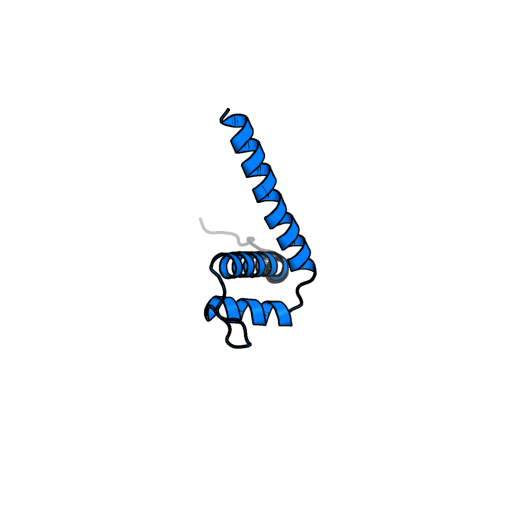 681 O O . LYS A 1 87 ? 11.330 18.412 -49.416 1.00 65.62 87 LYS A O 1
ATOM 686 N N . ILE A 1 88 ? 12.165 20.481 -48.982 1.00 57.03 88 ILE A N 1
ATOM 687 C CA . ILE A 1 88 ? 11.370 21.332 -49.887 1.00 57.03 88 ILE A CA 1
ATOM 688 C C . ILE A 1 88 ? 9.894 21.474 -49.489 1.00 57.03 88 ILE A C 1
ATOM 690 O O . ILE A 1 88 ? 9.134 20.521 -49.559 1.00 57.03 88 ILE A O 1
ATOM 694 N N . LEU A 1 89 ? 9.481 22.707 -49.169 1.00 52.91 89 LEU A N 1
ATOM 695 C CA . LEU A 1 89 ? 8.547 23.483 -49.996 1.00 52.91 89 LEU A CA 1
ATOM 696 C C . LEU A 1 89 ? 8.522 24.961 -49.538 1.00 52.91 89 LEU A C 1
ATOM 698 O O . LEU A 1 89 ? 8.002 25.267 -48.471 1.00 52.91 89 LEU A O 1
ATOM 702 N N . GLN A 1 90 ? 9.073 25.800 -50.430 1.00 46.94 90 GLN A N 1
ATOM 703 C CA . GLN A 1 90 ? 9.030 27.272 -50.574 1.00 46.94 90 GLN A CA 1
ATOM 704 C C . GLN A 1 90 ? 9.695 28.163 -49.519 1.00 46.94 90 GLN A C 1
ATOM 706 O O . GLN A 1 90 ? 9.169 28.314 -48.400 1.00 46.94 90 GLN A O 1
#

Mean predicted aligned error: 12.4 Å

Solvent-accessible surface area (backbone atoms only — not comparable to full-atom values): 5480 Å² total; per-residue (Å²): 116,66,71,60,50,52,55,46,52,59,55,59,57,55,49,53,58,56,49,45,54,58,48,40,74,68,55,46,76,69,52,50,53,49,43,51,52,17,57,77,68,47,23,44,96,87,71,47,72,52,51,70,69,55,40,51,53,43,50,53,38,51,52,54,42,46,63,63,58,53,66,69,79,68,66,64,68,75,70,66,72,88,71,96,77,80,82,88,85,134

Sequence (90 aa):
MFDTWRRQVEKDDSTVDAALTKLVDQITPSIYASLKTAVELGRWGNGDRLSEEQLENSLQMVILYEAKNLKSSERIEATLPNGCGDKILQ

Foldseek 3Di:
DVVVVVVVVVVVVVVLLVVLLVVLVVDDPVNLVQLVVCLVVCHGPVRHHDDPVRSVSSVSSNVSNCVVVVVPPPPPVCPVPDDPPDDDDD